Protein AF-A0A662K9C2-F1 (afdb_monomer_lite)

Secondary structure (DSSP, 8-state):
----PPP------HHHHHHHHHHHHTTGGG--SHHHHHHHHHHHHHHHHHHTT--

pLDDT: mean 88.22, std 9.17, range [49.22, 96.31]

Sequence (55 aa):
MGDRKKYVYVGVPEELIRQVDKLVSLGWRGYRSRAEAVRDAVRRLLEEAKAEGLI

Structure (mmCIF, N/CA/C/O backbone):
data_AF-A0A662K9C2-F1
#
_entry.id   AF-A0A662K9C2-F1
#
loop_
_atom_site.group_PDB
_atom_site.id
_atom_site.type_symbol
_atom_site.label_atom_id
_atom_site.label_alt_id
_atom_site.label_comp_id
_atom_site.label_asym_id
_atom_site.label_entity_id
_atom_site.label_seq_id
_atom_site.pdbx_PDB_ins_code
_atom_site.Cartn_x
_atom_site.Cartn_y
_atom_site.Cartn_z
_atom_site.occupancy
_atom_site.B_iso_or_equiv
_atom_site.auth_seq_id
_atom_site.auth_comp_id
_atom_site.auth_asym_id
_atom_site.auth_atom_id
_atom_site.pdbx_PDB_model_num
ATOM 1 N N . MET A 1 1 ? 20.086 -19.018 10.255 1.00 49.22 1 MET A N 1
ATOM 2 C CA . MET A 1 1 ? 19.247 -19.204 9.051 1.00 49.22 1 MET A CA 1
ATOM 3 C C . MET A 1 1 ? 18.183 -18.122 9.105 1.00 49.22 1 MET A C 1
ATOM 5 O O . MET A 1 1 ? 17.355 -18.180 9.996 1.00 49.22 1 MET A O 1
ATOM 9 N N . GLY A 1 2 ? 18.327 -17.058 8.309 1.00 56.69 2 GLY A N 1
ATOM 10 C CA . GLY A 1 2 ? 17.578 -15.811 8.511 1.00 56.69 2 GLY A CA 1
ATOM 11 C C . GLY A 1 2 ? 16.066 -15.981 8.370 1.00 56.69 2 GLY A C 1
ATOM 12 O O . GLY A 1 2 ? 15.604 -16.689 7.473 1.00 56.69 2 GLY A O 1
ATOM 13 N N . ASP A 1 3 ? 15.315 -15.323 9.250 1.00 63.34 3 ASP A N 1
ATOM 14 C CA . AS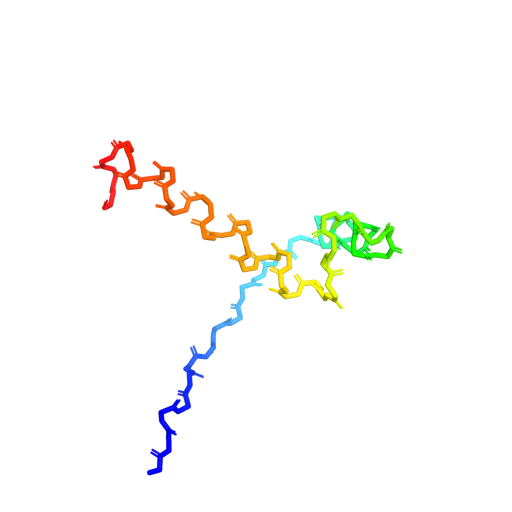P A 1 3 ? 13.858 -15.280 9.250 1.00 63.34 3 ASP A CA 1
ATOM 15 C C . ASP A 1 3 ? 13.333 -14.817 7.886 1.00 63.34 3 ASP A C 1
ATOM 17 O O . ASP A 1 3 ? 13.416 -13.644 7.508 1.00 63.34 3 ASP A O 1
ATOM 21 N N . ARG A 1 4 ? 12.785 -15.753 7.105 1.00 68.62 4 ARG A N 1
ATOM 22 C CA . ARG A 1 4 ? 12.051 -15.404 5.888 1.00 68.62 4 ARG A CA 1
ATOM 23 C C . ARG A 1 4 ? 10.809 -14.635 6.316 1.00 68.62 4 ARG A C 1
ATOM 25 O O . ARG A 1 4 ? 9.902 -15.208 6.919 1.00 68.62 4 ARG A O 1
ATOM 32 N N . LYS A 1 5 ? 10.757 -13.343 5.985 1.00 79.12 5 LYS A N 1
ATOM 33 C CA . LYS A 1 5 ? 9.535 -12.547 6.133 1.00 79.12 5 LYS A CA 1
ATOM 34 C C . LYS A 1 5 ? 8.389 -13.281 5.432 1.00 79.12 5 LYS A C 1
ATOM 36 O O . LYS A 1 5 ? 8.491 -13.597 4.247 1.00 79.12 5 LYS A O 1
ATOM 41 N N . LYS A 1 6 ? 7.321 -13.572 6.175 1.00 84.44 6 LYS A N 1
ATOM 42 C CA . LYS A 1 6 ? 6.080 -14.111 5.614 1.00 84.44 6 LYS A CA 1
ATOM 43 C C . LYS A 1 6 ? 5.364 -12.967 4.902 1.00 84.44 6 LYS A C 1
ATOM 45 O O . LYS A 1 6 ? 5.101 -11.936 5.513 1.00 84.44 6 LYS A O 1
ATOM 50 N N . TYR A 1 7 ? 5.096 -13.139 3.614 1.00 83.81 7 TYR A N 1
ATOM 51 C CA . TYR A 1 7 ? 4.321 -12.191 2.821 1.00 83.81 7 TYR A CA 1
ATOM 52 C C . TYR A 1 7 ? 2.908 -12.730 2.636 1.00 83.81 7 TYR A C 1
ATOM 54 O O . TYR A 1 7 ? 2.720 -13.933 2.455 1.00 83.81 7 TYR A O 1
ATOM 62 N N . VAL A 1 8 ? 1.933 -11.829 2.672 1.00 86.88 8 VAL A N 1
ATOM 63 C CA . VAL A 1 8 ? 0.539 -12.117 2.331 1.00 86.88 8 VAL A CA 1
ATOM 64 C C . VAL A 1 8 ? 0.176 -11.356 1.062 1.00 86.88 8 VAL A C 1
ATOM 66 O O . VAL A 1 8 ? 0.719 -10.280 0.804 1.00 86.88 8 VAL A O 1
ATOM 69 N N . TYR A 1 9 ? -0.722 -11.927 0.265 1.00 87.88 9 TYR A N 1
ATOM 70 C CA . TYR A 1 9 ? -1.251 -11.279 -0.930 1.00 87.88 9 TYR A CA 1
ATOM 71 C C . TYR A 1 9 ? -2.553 -10.569 -0.575 1.00 87.88 9 TYR A C 1
ATOM 73 O O . TYR A 1 9 ? -3.444 -11.168 0.023 1.00 87.88 9 TYR A O 1
ATOM 81 N N . VAL A 1 10 ? -2.655 -9.298 -0.952 1.00 86.75 10 VAL A N 1
ATOM 82 C CA . VAL A 1 10 ? -3.870 -8.494 -0.806 1.00 86.75 10 VAL A CA 1
ATOM 83 C C . VAL A 1 10 ? -4.338 -8.116 -2.202 1.00 86.75 10 VAL A C 1
ATOM 85 O O . VAL A 1 10 ? -3.544 -7.640 -3.015 1.00 86.75 10 VAL A O 1
ATOM 88 N N . GLY A 1 11 ? -5.618 -8.349 -2.485 1.00 90.12 11 GLY A N 1
ATOM 89 C CA . GLY A 1 11 ? -6.235 -7.895 -3.724 1.00 90.12 11 GLY A CA 1
ATOM 90 C C . GLY A 1 11 ? -6.344 -6.375 -3.718 1.00 90.12 11 GLY A C 1
ATOM 91 O O . GLY A 1 11 ? -6.988 -5.807 -2.841 1.00 90.12 11 GLY A O 1
ATOM 92 N N . VAL A 1 12 ? -5.717 -5.724 -4.693 1.00 89.00 12 VAL A N 1
ATOM 93 C CA . VAL A 1 12 ? -5.854 -4.284 -4.927 1.00 89.00 12 VAL A CA 1
ATOM 94 C C . VAL A 1 12 ? -6.553 -4.103 -6.275 1.00 89.00 12 VAL A C 1
ATOM 96 O O . VAL A 1 12 ? -6.141 -4.754 -7.239 1.00 89.00 12 VAL A O 1
ATOM 99 N N . PRO A 1 13 ? -7.587 -3.247 -6.369 1.00 93.12 13 PRO A N 1
ATOM 100 C CA . PRO A 1 13 ? -8.228 -2.919 -7.636 1.00 93.12 13 PRO A CA 1
ATOM 101 C C . PRO A 1 13 ? -7.221 -2.531 -8.723 1.00 93.12 13 PRO A C 1
ATOM 103 O O . PRO A 1 13 ? -6.261 -1.797 -8.471 1.00 93.12 13 PRO A O 1
ATOM 106 N N . GLU A 1 14 ? -7.473 -2.987 -9.951 1.00 93.19 14 GLU A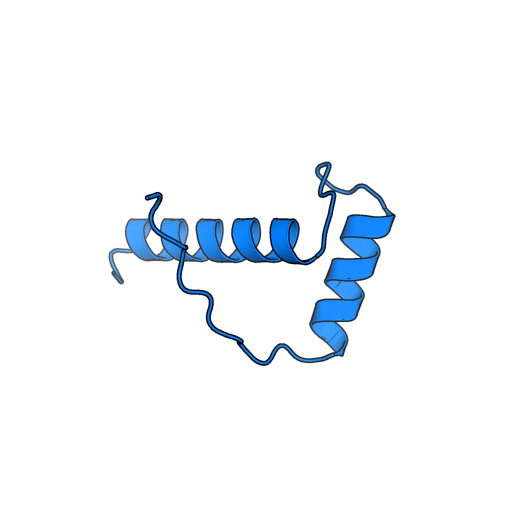 N 1
ATOM 107 C CA . GLU A 1 14 ? -6.574 -2.749 -11.085 1.00 93.19 14 GLU A CA 1
ATOM 108 C C . GLU A 1 14 ? -6.375 -1.251 -11.366 1.00 93.19 14 GLU A C 1
ATOM 110 O O . GLU A 1 14 ? -5.279 -0.804 -11.706 1.00 93.19 14 GLU A O 1
ATOM 115 N N . GLU A 1 15 ? -7.418 -0.448 -11.169 1.00 94.06 15 GLU A N 1
ATOM 116 C CA . GLU A 1 15 ? -7.339 0.997 -11.354 1.00 94.06 15 GLU A CA 1
ATOM 117 C C . GLU A 1 15 ? -6.319 1.647 -10.409 1.00 94.06 15 GLU A C 1
ATOM 119 O O . GLU A 1 15 ? -5.498 2.456 -10.844 1.00 94.06 15 GLU A O 1
ATOM 124 N N . LEU A 1 16 ? -6.302 1.240 -9.136 1.00 92.06 16 LEU A N 1
ATOM 125 C CA . LEU A 1 16 ? -5.377 1.786 -8.145 1.00 92.06 16 LEU A CA 1
ATOM 126 C C . LEU A 1 16 ? -3.937 1.375 -8.444 1.00 92.06 16 LEU A C 1
ATOM 128 O O . LEU A 1 16 ? -3.040 2.219 -8.425 1.00 92.06 16 LEU A O 1
ATOM 132 N N . ILE A 1 17 ? -3.694 0.103 -8.777 1.00 91.88 17 ILE A N 1
ATOM 133 C CA . ILE A 1 17 ? -2.325 -0.339 -9.069 1.00 91.88 17 ILE A CA 1
ATOM 134 C C . ILE A 1 17 ? -1.781 0.296 -10.355 1.00 91.88 17 ILE A C 1
ATOM 136 O O . ILE A 1 17 ? -0.587 0.574 -10.424 1.00 91.88 17 ILE A O 1
ATOM 140 N N . ARG A 1 18 ? -2.638 0.601 -11.342 1.00 93.75 18 ARG A N 1
ATOM 141 C CA . ARG A 1 18 ? -2.252 1.369 -12.538 1.00 93.75 18 ARG A CA 1
ATOM 142 C C . ARG A 1 18 ? -1.825 2.792 -12.194 1.00 93.75 18 ARG A C 1
ATOM 144 O O . ARG A 1 18 ? -0.877 3.298 -12.789 1.00 93.75 18 ARG A O 1
ATOM 151 N N . GLN A 1 19 ? -2.493 3.442 -11.243 1.00 92.75 19 GLN A N 1
ATOM 152 C CA . GLN A 1 19 ? -2.066 4.758 -10.763 1.00 92.75 19 GLN A CA 1
ATOM 153 C C . GLN A 1 19 ? -0.714 4.669 -10.046 1.00 92.75 19 GLN A C 1
ATOM 155 O O . GLN A 1 19 ? 0.177 5.464 -10.330 1.00 92.75 19 GLN A O 1
ATOM 160 N N . VAL A 1 20 ? -0.516 3.655 -9.197 1.00 91.12 20 VAL A N 1
ATOM 161 C CA . VAL A 1 20 ? 0.779 3.411 -8.538 1.00 91.12 20 VAL A CA 1
ATOM 162 C C . VAL A 1 20 ? 1.888 3.151 -9.559 1.00 91.12 20 VAL A C 1
ATOM 164 O O . VAL A 1 20 ? 2.985 3.683 -9.416 1.00 91.12 20 VAL A O 1
ATOM 167 N N . ASP A 1 21 ? 1.615 2.374 -10.607 1.00 90.75 21 ASP A N 1
ATOM 168 C CA . ASP A 1 21 ? 2.588 2.086 -11.662 1.00 90.75 21 ASP A CA 1
ATOM 169 C C . ASP A 1 21 ? 3.018 3.359 -12.403 1.00 90.75 21 ASP A C 1
ATOM 171 O O . ASP A 1 21 ? 4.213 3.594 -12.569 1.00 90.75 21 ASP A O 1
ATOM 175 N N . LYS A 1 22 ? 2.070 4.255 -12.721 1.00 92.81 22 LYS A N 1
ATOM 176 C CA . LYS A 1 22 ? 2.385 5.582 -13.275 1.00 92.81 22 LYS A CA 1
ATOM 177 C C . LYS A 1 22 ? 3.301 6.380 -12.349 1.00 92.81 22 LYS A C 1
ATOM 179 O O . LYS A 1 22 ? 4.275 6.954 -12.819 1.00 92.81 22 LYS A O 1
ATOM 184 N N . LEU A 1 23 ? 3.029 6.402 -11.044 1.00 90.31 23 LEU A N 1
ATOM 185 C CA . LEU A 1 23 ? 3.856 7.134 -10.078 1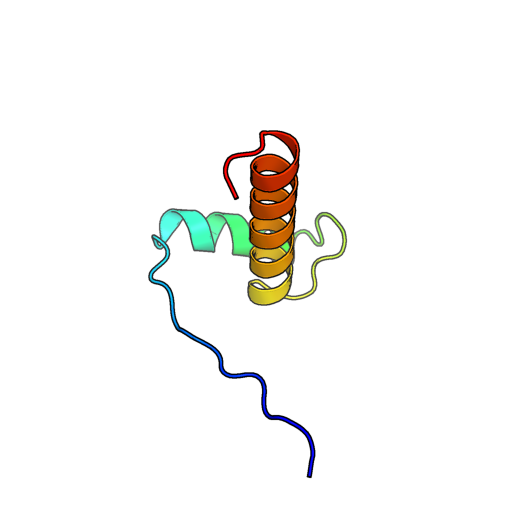.00 90.31 23 LEU A CA 1
ATOM 186 C C . LEU A 1 23 ? 5.290 6.591 -10.018 1.00 90.31 23 LEU A C 1
ATOM 188 O O . LEU A 1 23 ? 6.243 7.370 -10.017 1.00 90.31 23 LEU A O 1
ATOM 192 N N . VAL A 1 24 ? 5.443 5.265 -10.018 1.00 91.19 24 VAL A N 1
ATOM 193 C CA . VAL A 1 24 ? 6.755 4.600 -10.057 1.00 91.19 24 VAL A CA 1
ATOM 194 C C . VAL A 1 24 ? 7.468 4.892 -11.380 1.00 91.19 24 VAL A C 1
ATOM 196 O O . VAL A 1 24 ? 8.644 5.242 -11.372 1.00 91.19 24 VAL A O 1
ATOM 199 N N . SER A 1 25 ? 6.761 4.823 -12.511 1.00 89.88 25 SER A N 1
ATOM 200 C CA . SER A 1 25 ? 7.323 5.124 -13.834 1.00 89.88 25 SER A CA 1
ATOM 201 C C . SER A 1 25 ? 7.770 6.579 -13.973 1.00 89.88 25 SER A C 1
ATOM 203 O O . SER A 1 25 ? 8.723 6.854 -14.696 1.00 89.88 25 SER A O 1
ATOM 205 N N . LEU A 1 26 ? 7.100 7.510 -13.293 1.00 90.81 26 LEU A N 1
ATOM 206 C CA . LEU A 1 26 ? 7.484 8.921 -13.246 1.00 90.81 26 LEU A CA 1
ATOM 207 C C . LEU A 1 26 ? 8.653 9.185 -1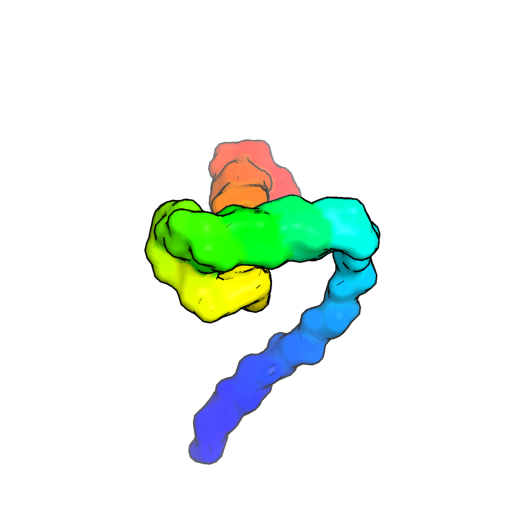2.281 1.00 90.81 26 LEU A C 1
ATOM 209 O O . LEU A 1 26 ? 9.084 10.328 -12.148 1.00 90.81 26 LEU A O 1
ATOM 213 N N . GLY A 1 27 ? 9.149 8.161 -11.574 1.00 85.75 27 GLY A N 1
ATOM 214 C CA . GLY A 1 27 ? 10.168 8.316 -10.535 1.00 85.75 27 GLY A CA 1
ATOM 215 C C . GLY A 1 27 ? 9.689 9.176 -9.362 1.00 85.75 27 GLY A C 1
ATOM 216 O O . GLY A 1 27 ? 10.501 9.750 -8.632 1.00 85.75 27 GLY A O 1
ATOM 217 N N . TRP A 1 28 ? 8.372 9.305 -9.181 1.00 82.06 28 TRP A N 1
ATOM 218 C CA . TRP A 1 28 ? 7.797 10.167 -8.159 1.00 82.06 28 TRP A CA 1
ATOM 219 C C . TRP A 1 28 ? 8.211 9.677 -6.771 1.00 82.06 28 TRP A C 1
ATOM 221 O O . TRP A 1 28 ? 8.099 8.492 -6.462 1.00 82.06 28 TRP A O 1
ATOM 231 N N . ARG A 1 29 ? 8.740 10.591 -5.944 1.00 78.62 29 ARG A N 1
ATOM 232 C CA . ARG A 1 29 ? 9.342 10.298 -4.626 1.00 78.62 29 ARG A CA 1
ATOM 233 C C . ARG A 1 29 ? 10.478 9.256 -4.640 1.00 78.62 29 ARG A C 1
ATOM 235 O O . ARG A 1 29 ? 10.863 8.771 -3.581 1.00 78.62 29 ARG A O 1
ATOM 242 N N . GLY A 1 30 ? 11.044 8.938 -5.806 1.00 85.62 30 GLY A N 1
ATOM 243 C CA . GLY A 1 30 ? 12.155 7.995 -5.937 1.00 85.62 30 GLY A CA 1
ATOM 244 C C . GLY A 1 30 ? 11.772 6.521 -5.773 1.00 85.62 30 GLY A C 1
ATOM 245 O O . GLY A 1 30 ? 12.668 5.697 -5.587 1.00 85.62 30 GLY A O 1
ATOM 246 N N . TYR A 1 31 ? 10.479 6.177 -5.845 1.00 88.50 31 TYR A N 1
ATOM 247 C CA . TYR A 1 31 ? 10.045 4.783 -5.748 1.00 88.50 31 TYR A CA 1
ATOM 248 C C . TYR A 1 31 ? 10.580 3.952 -6.915 1.00 88.50 31 TYR A C 1
ATOM 250 O O . TYR A 1 31 ? 10.410 4.306 -8.080 1.00 88.50 31 TYR A O 1
ATOM 258 N N . ARG A 1 32 ? 11.180 2.803 -6.599 1.00 85.06 32 ARG A N 1
ATOM 259 C CA . ARG A 1 32 ? 11.785 1.897 -7.595 1.00 85.06 32 ARG A CA 1
ATOM 260 C C . ARG A 1 32 ? 10.871 0.752 -8.011 1.00 85.06 32 ARG A C 1
ATOM 262 O O . ARG A 1 32 ? 11.191 -0.007 -8.922 1.00 85.06 32 ARG A O 1
ATOM 269 N N . SER A 1 33 ? 9.765 0.551 -7.300 1.00 88.69 33 SER A N 1
ATOM 270 C CA . SER A 1 33 ? 8.845 -0.563 -7.534 1.00 88.69 33 SER A CA 1
ATOM 271 C C . SER A 1 33 ? 7.471 -0.301 -6.929 1.00 88.69 33 SER A C 1
ATOM 273 O O . SER A 1 33 ? 7.354 0.318 -5.872 1.00 88.69 33 SER A O 1
ATOM 275 N N . ARG A 1 34 ? 6.434 -0.895 -7.535 1.00 90.38 34 ARG A N 1
ATOM 276 C CA . ARG A 1 34 ? 5.051 -0.892 -7.021 1.00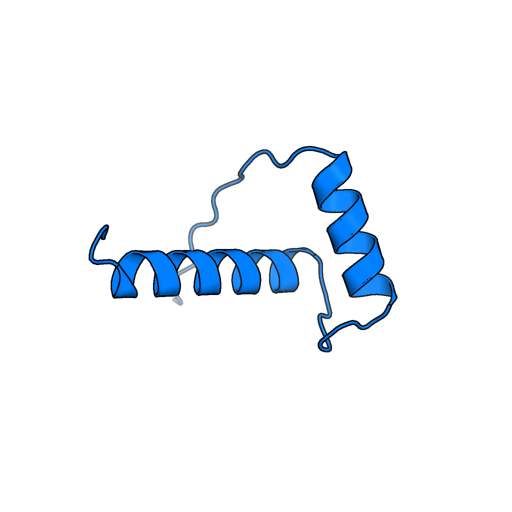 90.38 34 ARG A CA 1
ATOM 277 C C . ARG A 1 34 ? 4.979 -1.334 -5.557 1.00 90.38 34 ARG A C 1
ATOM 279 O O . ARG A 1 34 ? 4.332 -0.689 -4.743 1.00 90.38 34 ARG A O 1
ATOM 286 N N . ALA A 1 35 ? 5.699 -2.401 -5.204 1.00 89.19 35 ALA A N 1
ATOM 287 C CA . ALA A 1 35 ? 5.737 -2.920 -3.837 1.00 89.19 35 ALA A CA 1
ATOM 288 C C . ALA A 1 35 ? 6.369 -1.944 -2.829 1.00 89.19 35 ALA A C 1
ATOM 290 O O . ALA A 1 35 ? 5.988 -1.955 -1.663 1.00 89.19 35 ALA A O 1
ATOM 291 N N . GLU A 1 36 ? 7.327 -1.118 -3.253 1.00 90.25 36 GLU A N 1
ATOM 292 C CA . GLU A 1 36 ? 7.951 -0.112 -2.389 1.00 90.25 36 GLU A CA 1
ATOM 293 C C . GLU A 1 36 ? 6.972 1.027 -2.101 1.00 90.25 36 GLU A C 1
ATOM 295 O O . GLU A 1 36 ? 6.740 1.347 -0.937 1.00 90.25 36 GLU A O 1
ATOM 300 N N . ALA A 1 37 ? 6.311 1.534 -3.145 1.00 91.56 37 ALA A N 1
ATOM 301 C CA . ALA A 1 37 ? 5.269 2.549 -3.019 1.00 91.56 37 ALA A CA 1
ATOM 302 C C . ALA A 1 37 ? 4.102 2.070 -2.136 1.00 91.56 37 ALA A C 1
ATOM 304 O O . ALA A 1 37 ? 3.683 2.779 -1.225 1.00 91.56 37 ALA A O 1
ATOM 305 N N . VAL A 1 38 ? 3.617 0.839 -2.344 1.00 91.44 38 VAL A N 1
ATOM 306 C CA . VAL A 1 38 ? 2.533 0.263 -1.529 1.00 91.44 38 VAL A CA 1
ATOM 307 C C . VAL A 1 38 ? 2.965 0.071 -0.073 1.00 91.44 38 VAL A C 1
ATOM 309 O O . VAL A 1 38 ? 2.201 0.395 0.829 1.00 91.44 38 VAL A O 1
ATOM 312 N N . ARG A 1 39 ? 4.186 -0.418 0.190 1.00 91.00 39 ARG A N 1
ATOM 313 C CA . ARG A 1 39 ? 4.689 -0.561 1.570 1.00 91.00 39 ARG A CA 1
ATOM 314 C C . ARG A 1 39 ? 4.785 0.780 2.285 1.00 91.00 39 ARG A C 1
ATOM 316 O O . ARG A 1 39 ? 4.424 0.847 3.454 1.00 91.00 39 ARG A O 1
ATOM 323 N N . ASP A 1 40 ? 5.274 1.814 1.605 1.00 92.19 40 ASP A N 1
ATOM 324 C CA . ASP A 1 40 ? 5.375 3.158 2.175 1.00 92.19 40 ASP A CA 1
ATOM 325 C C . ASP A 1 40 ? 3.986 3.736 2.475 1.00 92.19 40 ASP A C 1
ATOM 327 O O . ASP A 1 40 ? 3.755 4.237 3.571 1.00 92.19 40 ASP A O 1
ATOM 331 N N . ALA A 1 41 ? 3.032 3.577 1.552 1.00 91.88 41 ALA A N 1
ATOM 332 C CA . ALA A 1 41 ? 1.649 4.009 1.750 1.00 91.88 41 ALA A CA 1
ATOM 333 C C . ALA A 1 41 ? 0.976 3.296 2.935 1.00 91.88 41 ALA A C 1
ATOM 335 O O . ALA A 1 41 ? 0.397 3.953 3.797 1.00 91.88 41 ALA A O 1
ATOM 336 N N . VAL A 1 42 ? 1.101 1.966 3.027 1.00 93.50 42 VAL A N 1
ATOM 337 C CA . VAL A 1 42 ? 0.568 1.189 4.160 1.00 93.50 42 VAL A CA 1
ATOM 338 C C . VAL A 1 42 ? 1.235 1.605 5.469 1.00 93.50 42 VAL A C 1
ATOM 340 O O . VAL A 1 42 ? 0.568 1.698 6.494 1.00 93.50 42 VAL A O 1
ATOM 343 N N . ARG A 1 43 ? 2.545 1.874 5.453 1.00 93.56 43 ARG A N 1
ATOM 344 C CA . ARG A 1 43 ? 3.260 2.322 6.648 1.00 93.56 43 ARG A CA 1
ATOM 345 C C . ARG A 1 43 ? 2.724 3.659 7.150 1.00 93.56 43 ARG A C 1
ATOM 347 O O . ARG A 1 43 ? 2.425 3.744 8.333 1.00 93.56 43 ARG A O 1
ATOM 354 N N . ARG A 1 44 ? 2.560 4.644 6.261 1.00 94.25 44 ARG A N 1
ATOM 355 C CA . ARG A 1 44 ? 1.984 5.958 6.596 1.00 94.25 44 ARG A CA 1
ATOM 356 C C . ARG A 1 44 ? 0.588 5.816 7.193 1.00 94.25 44 ARG A C 1
ATOM 358 O O . ARG A 1 44 ? 0.372 6.291 8.297 1.00 94.25 44 ARG A O 1
ATOM 365 N N . LEU A 1 45 ? -0.279 5.043 6.534 1.00 95.31 45 LEU A N 1
ATOM 366 C CA . LEU A 1 45 ? -1.637 4.777 7.008 1.00 95.31 45 LEU A CA 1
ATOM 367 C C . LEU A 1 45 ? -1.648 4.197 8.432 1.00 95.31 45 LEU A C 1
ATOM 369 O O . LEU A 1 45 ? -2.463 4.586 9.262 1.00 95.31 45 LEU A O 1
ATOM 373 N N . LEU A 1 46 ? -0.739 3.264 8.731 1.00 95.56 46 LEU A N 1
ATOM 374 C CA . LEU A 1 46 ? -0.625 2.676 10.067 1.00 95.56 46 LEU A CA 1
ATOM 375 C C . LEU A 1 46 ? -0.030 3.645 11.095 1.00 95.56 46 LEU A C 1
ATOM 377 O O . LEU A 1 46 ? -0.363 3.545 12.271 1.00 95.56 46 LEU A O 1
ATOM 381 N N . GLU A 1 47 ? 0.872 4.541 10.696 1.00 95.31 47 GLU A N 1
ATOM 382 C CA . GLU A 1 47 ? 1.387 5.589 11.584 1.00 95.31 47 GLU A CA 1
ATOM 383 C C . GLU A 1 47 ? 0.302 6.613 11.924 1.00 95.31 47 GLU A C 1
ATOM 385 O O . GLU A 1 47 ? 0.184 6.991 13.086 1.00 95.31 47 GLU A O 1
ATOM 390 N N . GLU A 1 48 ? -0.529 6.984 10.950 1.00 96.31 48 GLU A N 1
ATOM 391 C CA . GLU A 1 48 ? -1.712 7.825 11.153 1.00 96.31 48 GLU A CA 1
ATOM 392 C C . GLU A 1 48 ? -2.700 7.142 12.109 1.00 96.31 48 GLU A C 1
ATOM 394 O O . GLU A 1 48 ? -3.044 7.709 13.143 1.00 96.31 48 GLU A O 1
ATOM 399 N N . ALA A 1 49 ? -3.036 5.870 11.865 1.00 96.31 49 ALA A N 1
ATOM 400 C CA . ALA A 1 49 ? -3.933 5.114 12.740 1.00 96.31 49 ALA A CA 1
ATOM 401 C C . ALA A 1 49 ? -3.414 4.990 14.189 1.00 96.31 49 ALA A 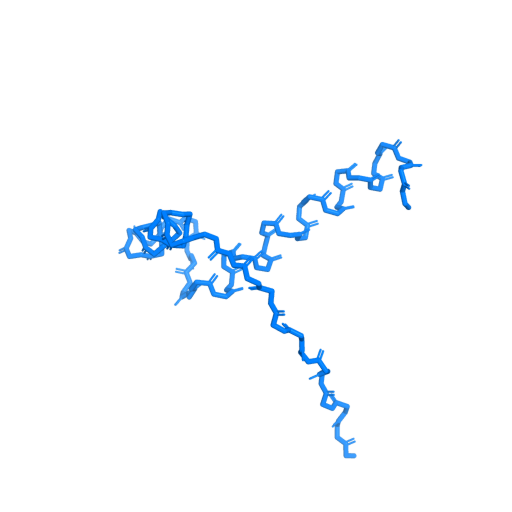C 1
ATOM 403 O O . ALA A 1 49 ? -4.201 5.052 15.134 1.00 96.31 49 ALA A O 1
ATOM 404 N N . LYS A 1 50 ? -2.094 4.849 14.380 1.00 95.50 50 LYS A N 1
ATOM 405 C CA . LYS A 1 50 ? -1.462 4.868 15.713 1.00 95.50 50 LYS A CA 1
ATOM 406 C C . LYS A 1 50 ? -1.528 6.243 16.364 1.00 95.50 50 LYS A C 1
ATOM 408 O O . LYS A 1 50 ? -1.760 6.336 17.565 1.00 95.50 50 LYS A O 1
ATOM 413 N N . ALA A 1 51 ? -1.302 7.305 15.591 1.00 94.44 51 ALA A N 1
ATOM 414 C CA . ALA A 1 51 ? -1.387 8.674 16.090 1.00 94.44 51 ALA A CA 1
ATOM 415 C C . ALA A 1 51 ? -2.813 9.021 16.548 1.00 94.44 51 ALA A C 1
ATOM 417 O O . ALA A 1 51 ? -2.983 9.744 17.526 1.00 94.44 51 ALA A O 1
ATOM 418 N N . GLU A 1 52 ? -3.823 8.453 15.888 1.00 95.44 52 GLU A N 1
ATOM 419 C CA . GLU A 1 52 ? -5.238 8.580 16.251 1.00 95.44 52 GLU A CA 1
ATOM 420 C C . GLU A 1 52 ? -5.684 7.602 17.356 1.00 95.44 52 GLU A C 1
ATOM 422 O O . GLU A 1 52 ? -6.824 7.666 17.812 1.00 95.44 52 GLU A O 1
ATOM 427 N N . GLY A 1 53 ? -4.801 6.708 17.819 1.00 92.50 53 GLY A N 1
ATOM 428 C CA . GLY A 1 53 ? -5.092 5.752 18.894 1.00 92.50 53 GLY A CA 1
ATOM 429 C C . GLY A 1 53 ? -6.065 4.635 18.503 1.00 92.50 53 GLY A C 1
ATOM 430 O O . GLY A 1 53 ? -6.690 4.036 19.377 1.00 92.50 53 GLY A O 1
ATOM 431 N N . LEU A 1 54 ? -6.214 4.358 17.205 1.00 90.00 54 LEU A N 1
ATOM 432 C CA . LEU A 1 54 ? -7.072 3.282 16.696 1.00 90.00 54 LEU A CA 1
ATOM 433 C C . LEU A 1 54 ? -6.443 1.895 16.885 1.00 90.00 54 LEU A C 1
ATOM 435 O O . LEU A 1 54 ? -7.172 0.906 16.997 1.00 90.00 54 LEU A O 1
ATOM 439 N N . ILE A 1 55 ? -5.106 1.827 16.890 1.00 88.38 55 ILE A N 1
ATOM 440 C CA . ILE A 1 55 ? -4.292 0.610 17.039 1.00 88.38 55 ILE A CA 1
ATOM 441 C C . ILE A 1 55 ? -3.005 0.866 17.822 1.00 88.38 55 ILE A C 1
ATOM 443 O O . ILE A 1 55 ? -2.536 2.026 17.845 1.00 88.38 55 ILE A O 1
#

Radius of gyration: 13.74 Å; chains: 1; bounding box: 28×30×33 Å

Foldseek 3Di:
DDDDDDDDDDDDDPVVLVVLVVCCVVCPVPDVDSVSSVVVVVVVVVVVCVVVVVD